Protein AF-A0A966EEX7-F1 (afdb_monomer_lite)

Structure (mmCIF, N/CA/C/O backbone):
data_AF-A0A966EEX7-F1
#
_entry.id   AF-A0A966EEX7-F1
#
loop_
_atom_site.group_PDB
_atom_site.id
_atom_site.type_symbol
_atom_site.label_atom_id
_atom_site.label_alt_id
_atom_site.label_comp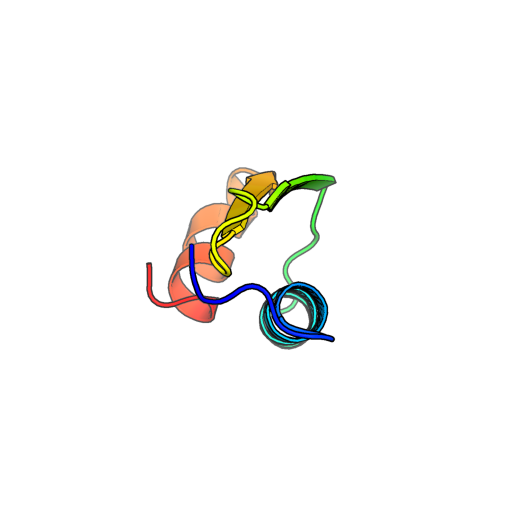_id
_atom_site.label_asym_id
_atom_site.label_entity_id
_atom_site.label_seq_id
_atom_site.pdbx_PDB_ins_code
_atom_site.Cartn_x
_atom_site.Cartn_y
_atom_site.Cartn_z
_atom_site.occupancy
_atom_site.B_iso_or_equiv
_atom_site.auth_seq_id
_atom_site.auth_comp_id
_atom_site.auth_asym_id
_atom_site.auth_atom_id
_atom_site.pdbx_PDB_model_num
ATOM 1 N N . GLN A 1 1 ? 9.286 -4.435 0.817 1.00 83.25 1 GLN A N 1
ATOM 2 C CA . GLN A 1 1 ? 10.469 -4.537 -0.068 1.00 83.25 1 GLN A CA 1
ATOM 3 C C . GLN A 1 1 ? 10.316 -5.802 -0.898 1.00 83.25 1 GLN A C 1
ATOM 5 O O . GLN A 1 1 ? 9.555 -6.670 -0.482 1.00 83.25 1 GLN A O 1
ATOM 10 N N . GLY A 1 2 ? 10.987 -5.906 -2.040 1.00 86.75 2 GLY A N 1
ATOM 11 C CA . GLY A 1 2 ? 10.955 -7.102 -2.887 1.00 86.75 2 GLY A CA 1
ATOM 12 C C . GLY A 1 2 ? 11.717 -6.887 -4.188 1.00 86.75 2 GLY A C 1
ATOM 13 O O . GLY A 1 2 ? 12.447 -5.902 -4.302 1.00 86.75 2 GLY A O 1
ATOM 14 N N . ASP A 1 3 ? 11.508 -7.771 -5.158 1.00 87.25 3 ASP A N 1
ATOM 15 C CA . ASP A 1 3 ? 12.113 -7.658 -6.485 1.00 87.25 3 ASP A CA 1
ATOM 16 C C . ASP A 1 3 ? 11.356 -6.636 -7.344 1.00 87.25 3 ASP A C 1
ATOM 18 O O . ASP A 1 3 ? 10.121 -6.592 -7.352 1.00 87.25 3 ASP A O 1
ATOM 22 N N . ASP A 1 4 ? 12.101 -5.769 -8.027 1.00 88.38 4 ASP A N 1
ATOM 23 C CA . ASP A 1 4 ? 11.563 -4.745 -8.919 1.00 88.38 4 ASP A CA 1
ATOM 24 C C . ASP A 1 4 ? 11.142 -5.385 -10.242 1.00 88.38 4 ASP A C 1
ATOM 26 O O . ASP A 1 4 ? 11.922 -5.545 -11.183 1.00 88.38 4 ASP A O 1
ATOM 30 N N . GLU A 1 5 ? 9.879 -5.792 -10.280 1.00 91.56 5 GLU A N 1
ATOM 31 C CA . GLU A 1 5 ? 9.240 -6.373 -11.448 1.00 91.56 5 GLU A CA 1
ATOM 32 C C . GLU A 1 5 ? 7.935 -5.652 -11.796 1.00 91.56 5 GLU A C 1
ATOM 34 O O . GLU A 1 5 ? 7.244 -5.067 -10.952 1.00 91.56 5 GLU A O 1
ATOM 39 N N . VAL A 1 6 ? 7.565 -5.721 -13.078 1.00 91.12 6 VAL A N 1
ATOM 40 C CA . VAL A 1 6 ? 6.345 -5.089 -13.584 1.00 91.12 6 VAL A CA 1
ATOM 41 C C . VAL A 1 6 ? 5.135 -5.596 -12.794 1.00 91.12 6 VAL A C 1
ATOM 43 O O . VAL A 1 6 ? 4.854 -6.792 -12.723 1.00 91.12 6 VAL A O 1
ATOM 46 N N . GLY A 1 7 ? 4.403 -4.657 -12.193 1.00 92.31 7 GLY A N 1
ATOM 47 C CA . GLY A 1 7 ? 3.193 -4.946 -11.424 1.00 92.31 7 GLY A CA 1
ATOM 48 C C . GLY A 1 7 ? 3.414 -5.291 -9.948 1.00 92.31 7 GLY A C 1
ATOM 49 O O . GLY A 1 7 ? 2.420 -5.512 -9.257 1.00 92.31 7 GLY A O 1
ATOM 50 N N . ALA A 1 8 ? 4.649 -5.278 -9.430 1.00 93.50 8 ALA A N 1
ATOM 51 C CA . ALA A 1 8 ? 4.922 -5.553 -8.014 1.00 93.50 8 ALA A CA 1
ATOM 52 C C . ALA A 1 8 ? 4.074 -4.687 -7.066 1.00 93.50 8 ALA A C 1
ATOM 54 O O . ALA A 1 8 ? 3.399 -5.208 -6.179 1.00 93.50 8 ALA A O 1
ATOM 55 N N . LEU A 1 9 ? 4.025 -3.372 -7.305 1.00 94.06 9 LEU A N 1
ATOM 56 C CA . LEU A 1 9 ? 3.219 -2.454 -6.494 1.00 94.06 9 LEU A CA 1
ATOM 57 C C . LEU A 1 9 ? 1.712 -2.610 -6.740 1.00 94.06 9 LEU A C 1
ATOM 59 O O . LEU A 1 9 ? 0.925 -2.447 -5.813 1.00 94.06 9 LEU A O 1
ATOM 63 N N . ALA A 1 10 ? 1.301 -2.967 -7.960 1.00 95.31 10 ALA A N 1
ATOM 64 C CA . ALA A 1 10 ? -0.110 -3.171 -8.287 1.00 95.31 10 ALA A CA 1
ATOM 65 C C . ALA A 1 10 ? -0.711 -4.332 -7.480 1.00 95.31 10 ALA A C 1
ATOM 67 O O . ALA A 1 10 ? -1.790 -4.181 -6.918 1.00 95.31 10 ALA A O 1
ATOM 68 N N . ARG A 1 11 ? 0.027 -5.441 -7.326 1.00 95.69 11 ARG A N 1
ATOM 69 C CA . ARG A 1 11 ? -0.401 -6.582 -6.495 1.00 95.69 11 ARG A CA 1
ATOM 70 C C . ARG A 1 11 ? -0.520 -6.230 -5.011 1.00 95.69 11 ARG A C 1
ATOM 72 O O . ARG A 1 11 ? -1.344 -6.799 -4.305 1.00 95.69 11 ARG A O 1
ATOM 79 N N . ILE A 1 12 ? 0.293 -5.293 -4.520 1.00 96.25 12 ILE A N 1
ATOM 80 C CA . ILE A 1 12 ? 0.168 -4.785 -3.146 1.00 96.25 12 ILE A CA 1
ATOM 81 C C . ILE A 1 12 ? -1.120 -3.966 -3.000 1.00 96.25 12 ILE A C 1
ATOM 83 O O . ILE A 1 12 ? -1.864 -4.163 -2.042 1.00 96.25 12 ILE A O 1
ATOM 87 N N . HIS A 1 13 ? -1.406 -3.080 -3.958 1.00 97.19 13 HIS A N 1
ATOM 88 C CA . HIS A 1 13 ? -2.653 -2.306 -3.973 1.00 97.19 13 HIS A CA 1
ATOM 89 C C . HIS A 1 13 ? -3.892 -3.187 -4.106 1.00 97.19 13 HIS A C 1
ATOM 91 O O . HIS A 1 13 ? -4.887 -2.910 -3.450 1.00 97.19 13 HIS A O 1
ATOM 97 N N . GLU A 1 14 ? -3.822 -4.255 -4.897 1.00 97.62 14 GLU A N 1
ATOM 98 C CA . GLU A 1 14 ? -4.900 -5.237 -5.044 1.00 97.62 14 GLU A CA 1
ATOM 99 C C . GLU A 1 14 ? -5.248 -5.895 -3.702 1.00 97.62 14 GLU A C 1
ATOM 101 O O . GLU A 1 14 ? -6.397 -5.838 -3.279 1.00 97.62 14 GLU A O 1
ATOM 106 N N . LYS A 1 15 ? -4.251 -6.389 -2.953 1.00 97.81 15 LYS A N 1
ATOM 107 C CA . LYS A 1 15 ? -4.474 -6.957 -1.609 1.00 97.81 15 LYS A CA 1
ATOM 108 C C . LYS A 1 15 ? -5.119 -5.966 -0.639 1.00 97.81 15 LYS A C 1
ATOM 110 O O . LYS A 1 15 ? -5.985 -6.337 0.150 1.00 97.81 15 LYS A O 1
ATOM 115 N N . LEU A 1 16 ? -4.684 -4.706 -0.675 1.00 98.00 16 LEU A N 1
ATOM 116 C CA . LEU A 1 16 ? -5.249 -3.658 0.176 1.00 98.00 16 LEU A CA 1
ATOM 117 C C . LEU A 1 16 ? -6.685 -3.318 -0.229 1.00 98.00 16 LEU A C 1
ATOM 119 O O . LEU A 1 16 ? -7.535 -3.148 0.644 1.00 98.00 16 LEU A O 1
ATOM 123 N N . LEU A 1 17 ? -6.968 -3.268 -1.531 1.00 97.69 17 LEU A N 1
ATOM 124 C CA . LEU A 1 17 ? -8.311 -3.051 -2.057 1.00 97.69 17 LEU A CA 1
ATOM 125 C C . LEU A 1 17 ? -9.259 -4.186 -1.655 1.00 97.69 17 LEU A C 1
ATOM 127 O O . LEU A 1 17 ? -10.349 -3.907 -1.159 1.00 97.69 17 LEU A O 1
ATOM 131 N N . ASP A 1 18 ? -8.830 -5.441 -1.798 1.00 98.25 18 ASP A N 1
ATOM 132 C CA . ASP A 1 18 ? -9.602 -6.627 -1.400 1.00 98.25 18 ASP A CA 1
ATOM 133 C C . ASP A 1 18 ? -9.899 -6.638 0.106 1.00 98.25 18 ASP A C 1
ATOM 135 O O . ASP A 1 18 ? -10.971 -7.059 0.543 1.00 98.25 18 ASP A O 1
ATOM 139 N N . ALA A 1 19 ? -8.974 -6.109 0.912 1.00 98.00 19 ALA A N 1
ATOM 140 C CA . ALA A 1 19 ? -9.155 -5.901 2.345 1.00 98.00 19 ALA A CA 1
ATOM 141 C C . ALA A 1 19 ? -9.941 -4.623 2.692 1.00 98.00 19 ALA A C 1
ATOM 143 O O . ALA A 1 19 ? -10.095 -4.301 3.871 1.00 98.00 19 ALA A O 1
ATOM 144 N N . ASN A 1 20 ? -10.445 -3.884 1.699 1.00 97.62 20 ASN A N 1
ATOM 145 C CA . ASN A 1 20 ? -11.144 -2.611 1.867 1.00 97.62 20 ASN A CA 1
ATOM 146 C C . ASN A 1 20 ? -10.320 -1.565 2.649 1.00 97.62 20 AS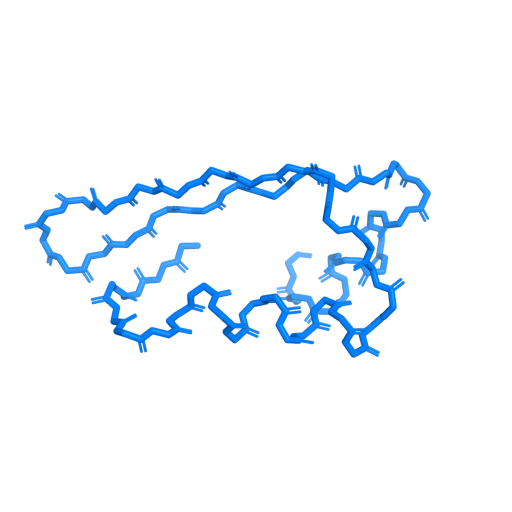N A C 1
ATOM 148 O O . ASN A 1 20 ? -10.853 -0.852 3.497 1.00 97.62 20 ASN A O 1
ATOM 152 N N . VAL A 1 21 ? -9.009 -1.499 2.404 1.00 98.38 21 VAL A N 1
ATOM 153 C CA . VAL A 1 21 ? -8.080 -0.512 2.977 1.00 98.38 21 VAL A CA 1
ATOM 154 C C . VAL A 1 21 ? -7.830 0.611 1.978 1.00 98.38 21 VAL A C 1
ATOM 156 O O . VAL A 1 21 ? -7.451 0.372 0.831 1.00 98.38 21 VAL A O 1
ATOM 159 N N . HIS A 1 22 ? -7.977 1.856 2.427 1.00 96.31 22 HIS A N 1
ATOM 160 C CA . HIS A 1 22 ? -7.760 3.024 1.581 1.00 96.31 22 HIS A CA 1
ATOM 161 C C . HIS A 1 22 ? -6.326 3.555 1.725 1.00 96.31 22 HIS A C 1
ATOM 163 O O . HIS A 1 22 ? -5.917 4.047 2.778 1.00 96.31 22 HIS A O 1
ATOM 169 N N . VAL A 1 23 ? -5.557 3.524 0.633 1.00 96.69 23 VAL A N 1
ATOM 170 C CA . VAL A 1 23 ? -4.220 4.134 0.596 1.00 96.69 23 VAL A CA 1
ATOM 171 C C . VAL A 1 23 ? -4.349 5.656 0.516 1.00 96.69 23 VAL A C 1
ATOM 173 O O . VAL A 1 23 ? -4.886 6.192 -0.451 1.00 96.69 23 VAL A O 1
ATOM 176 N N . PHE A 1 24 ? -3.833 6.363 1.523 1.00 96.69 24 PHE A N 1
ATOM 177 C CA . PHE A 1 24 ? -3.794 7.828 1.539 1.00 96.69 24 PHE A CA 1
ATOM 178 C C . PHE A 1 24 ? -2.655 8.370 0.670 1.00 96.69 24 PHE A C 1
ATOM 180 O O . PHE A 1 24 ? -2.837 9.308 -0.103 1.00 96.69 24 PHE A O 1
ATOM 187 N N . ALA A 1 25 ? -1.476 7.766 0.799 1.00 96.81 25 ALA A N 1
ATOM 188 C CA . ALA A 1 25 ? -0.301 8.080 0.001 1.00 96.81 25 ALA A CA 1
ATOM 189 C C . ALA A 1 25 ? 0.603 6.851 -0.089 1.00 96.81 25 ALA A C 1
ATOM 191 O O . ALA A 1 25 ? 0.574 5.973 0.773 1.00 96.81 25 ALA A O 1
ATOM 192 N N . SER A 1 26 ? 1.446 6.799 -1.114 1.00 95.81 26 SER A N 1
ATOM 193 C CA . SER A 1 26 ? 2.489 5.784 -1.202 1.00 95.81 26 SER A CA 1
ATOM 194 C C . SER A 1 26 ? 3.728 6.340 -1.890 1.00 95.81 26 SER A C 1
ATOM 196 O O . SER A 1 26 ? 3.618 7.215 -2.750 1.00 95.81 26 SER A O 1
ATOM 198 N N . THR A 1 27 ? 4.900 5.849 -1.501 1.00 95.44 27 THR A N 1
ATOM 199 C CA . THR A 1 27 ? 6.177 6.192 -2.131 1.00 95.44 27 THR A CA 1
ATOM 200 C C . THR A 1 27 ? 6.991 4.929 -2.354 1.00 95.44 27 THR A C 1
ATOM 202 O O . THR A 1 27 ? 7.117 4.091 -1.459 1.00 95.44 27 THR A O 1
ATOM 205 N N . GLY A 1 28 ? 7.499 4.772 -3.573 1.00 92.50 28 GLY A N 1
ATOM 206 C CA . GLY A 1 28 ? 8.313 3.638 -3.985 1.00 92.50 28 GLY A CA 1
ATOM 207 C C . GLY A 1 28 ? 9.644 4.096 -4.552 1.00 92.50 28 GLY A C 1
ATOM 208 O O . GLY A 1 28 ? 9.738 5.172 -5.142 1.00 92.50 28 GLY A O 1
ATOM 209 N N . GLY A 1 29 ? 10.667 3.269 -4.374 1.00 92.38 29 GLY A N 1
ATOM 210 C CA . GLY A 1 29 ? 11.984 3.491 -4.954 1.00 92.38 29 GLY A CA 1
ATOM 211 C C . GLY A 1 29 ? 12.634 2.169 -5.328 1.00 92.38 29 GLY A C 1
ATOM 212 O O . GLY A 1 29 ? 12.625 1.237 -4.525 1.00 92.38 29 GLY A O 1
ATOM 213 N N . ALA A 1 30 ? 13.193 2.105 -6.532 1.00 92.06 30 ALA A N 1
ATOM 214 C CA . ALA A 1 30 ? 14.041 1.005 -6.970 1.00 92.06 30 ALA A CA 1
ATOM 215 C C . ALA A 1 30 ? 15.493 1.259 -6.541 1.00 92.06 30 ALA A C 1
ATOM 217 O O . ALA A 1 30 ? 15.960 2.401 -6.551 1.00 92.06 30 ALA A O 1
ATOM 218 N N . ASP A 1 31 ? 16.220 0.203 -6.187 1.00 90.50 31 ASP A N 1
ATOM 219 C CA . ASP A 1 31 ? 17.633 0.280 -5.793 1.00 90.50 31 ASP A CA 1
ATOM 220 C C . ASP A 1 31 ? 18.608 0.250 -6.990 1.00 90.50 31 ASP A C 1
ATOM 222 O O . ASP A 1 31 ? 19.824 0.368 -6.818 1.00 90.50 31 ASP A O 1
ATOM 226 N N . GLY A 1 32 ? 18.081 0.086 -8.210 1.00 88.50 32 GLY A N 1
ATOM 227 C CA . GLY A 1 32 ? 18.852 -0.024 -9.452 1.00 88.50 32 GLY A CA 1
ATOM 228 C C . GLY A 1 32 ? 19.581 -1.362 -9.639 1.00 88.50 32 GLY A C 1
ATOM 229 O O . GLY A 1 32 ? 20.321 -1.519 -10.609 1.00 88.50 32 GLY A O 1
ATOM 230 N N . ARG A 1 33 ? 19.391 -2.322 -8.728 1.00 91.19 33 ARG A N 1
ATOM 231 C CA . ARG A 1 33 ? 19.977 -3.675 -8.739 1.00 91.19 33 ARG A CA 1
ATOM 232 C C . ARG A 1 33 ? 18.918 -4.775 -8.844 1.00 91.19 33 ARG A C 1
ATOM 234 O O . ARG A 1 33 ? 19.254 -5.948 -8.719 1.00 91.19 33 ARG A O 1
ATOM 241 N N . GLY A 1 34 ? 17.672 -4.393 -9.117 1.00 87.69 34 GLY A N 1
ATOM 242 C CA . GLY A 1 34 ? 16.539 -5.302 -9.253 1.00 87.69 34 GLY A CA 1
ATOM 243 C C . GLY A 1 34 ? 15.705 -5.448 -7.983 1.00 87.69 34 GLY A C 1
ATOM 244 O O . GLY A 1 34 ? 14.833 -6.305 -7.962 1.00 87.69 34 GLY A O 1
ATOM 245 N N . GLY A 1 35 ? 15.937 -4.636 -6.948 1.00 92.12 35 GLY A N 1
ATOM 246 C CA . GLY A 1 35 ? 15.106 -4.573 -5.748 1.00 92.12 35 GLY A CA 1
ATOM 247 C C . GLY A 1 35 ? 14.330 -3.257 -5.628 1.00 92.12 35 GLY A C 1
ATOM 248 O O . GLY A 1 35 ? 14.698 -2.234 -6.211 1.00 92.12 35 GLY A O 1
ATOM 249 N N . TYR A 1 36 ? 13.269 -3.256 -4.818 1.00 94.25 36 TYR A N 1
ATOM 250 C CA . TYR A 1 36 ? 12.499 -2.056 -4.477 1.00 94.25 36 TYR A CA 1
ATOM 251 C C . TYR A 1 36 ? 12.171 -1.938 -2.981 1.00 94.25 36 TYR A C 1
ATOM 253 O O . TYR A 1 36 ? 12.008 -2.917 -2.242 1.00 94.25 36 TYR A O 1
ATOM 261 N N . GLY A 1 37 ? 11.991 -0.691 -2.545 1.00 93.12 37 GLY A N 1
ATOM 262 C CA . GLY A 1 37 ? 11.347 -0.305 -1.294 1.00 93.12 37 GLY A CA 1
ATOM 263 C C . GLY A 1 37 ? 10.003 0.371 -1.546 1.00 93.12 37 GLY A C 1
ATOM 264 O O . GLY A 1 37 ? 9.823 1.050 -2.556 1.00 93.12 37 GLY A O 1
ATOM 265 N N . TYR A 1 38 ? 9.055 0.177 -0.626 1.00 94.88 38 TYR A N 1
ATOM 266 C CA . TYR A 1 38 ? 7.716 0.746 -0.738 1.00 94.88 38 TYR A CA 1
ATOM 267 C C . TYR A 1 38 ? 7.149 1.116 0.630 1.00 94.88 38 TYR A C 1
ATOM 269 O O . TYR A 1 38 ? 7.147 0.286 1.537 1.00 94.88 38 TYR A O 1
ATOM 277 N N . ILE A 1 39 ? 6.698 2.361 0.769 1.00 95.44 39 ILE A N 1
ATOM 278 C CA . ILE A 1 39 ? 6.072 2.907 1.976 1.00 95.44 39 ILE A CA 1
ATOM 279 C C . ILE A 1 39 ? 4.633 3.275 1.625 1.00 95.44 39 ILE A C 1
ATOM 281 O O . ILE A 1 39 ? 4.387 3.954 0.625 1.00 95.44 39 ILE A O 1
ATOM 285 N N . ILE A 1 40 ? 3.696 2.847 2.467 1.00 96.6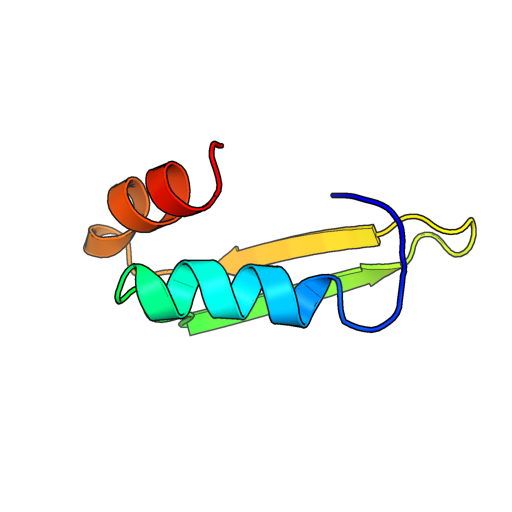9 40 ILE A N 1
ATOM 286 C CA . ILE A 1 40 ? 2.260 3.076 2.305 1.00 96.69 40 ILE A CA 1
ATOM 287 C C . 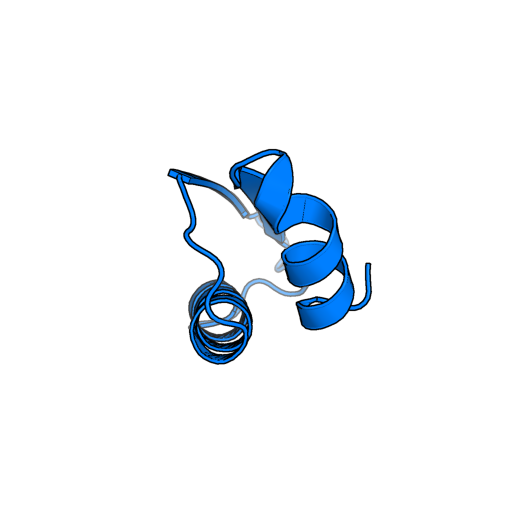ILE A 1 40 ? 1.748 3.787 3.551 1.00 96.69 40 ILE A C 1
ATOM 289 O O . ILE A 1 40 ? 1.998 3.353 4.673 1.00 96.69 40 ILE A O 1
ATOM 293 N N . TYR A 1 41 ? 1.025 4.879 3.340 1.00 97.50 41 TYR A N 1
ATOM 294 C CA . TYR A 1 41 ? 0.341 5.624 4.384 1.00 97.50 41 TYR A CA 1
ATOM 295 C C . TYR A 1 41 ? -1.145 5.278 4.328 1.00 97.50 41 TYR A C 1
ATOM 297 O O . TYR A 1 41 ? -1.794 5.472 3.297 1.00 97.50 41 TYR A O 1
ATOM 305 N N . VAL A 1 42 ? -1.675 4.784 5.443 1.00 97.88 42 VAL A N 1
ATOM 306 C CA . VAL A 1 42 ? -3.097 4.473 5.649 1.00 97.88 42 VAL A CA 1
ATOM 307 C C . VAL A 1 42 ? -3.628 5.283 6.825 1.00 97.88 42 VAL A C 1
ATOM 309 O O . VAL A 1 42 ? -2.848 5.862 7.591 1.00 97.88 42 VAL A O 1
ATOM 312 N N . ARG A 1 43 ? -4.952 5.347 6.980 1.00 97.75 43 ARG A N 1
ATOM 313 C CA . ARG A 1 43 ? -5.528 5.949 8.186 1.00 97.75 43 ARG A CA 1
ATOM 314 C C . ARG A 1 43 ? -5.201 5.074 9.406 1.00 97.75 43 ARG A C 1
ATOM 316 O O . ARG A 1 43 ? -5.186 3.851 9.260 1.00 97.75 43 ARG A O 1
ATOM 323 N N . PRO A 1 44 ? -4.953 5.652 10.598 1.00 97.94 44 PRO A N 1
ATOM 324 C CA . PRO A 1 44 ? -4.605 4.878 11.793 1.00 97.94 44 PRO A CA 1
ATOM 325 C C . PRO A 1 44 ? -5.596 3.752 12.114 1.00 97.94 44 PRO A C 1
ATOM 327 O O . PRO A 1 44 ? -5.191 2.652 12.475 1.00 97.94 44 PRO A O 1
ATOM 330 N N . GLU A 1 45 ? -6.889 4.001 11.921 1.00 98.25 45 GLU A N 1
ATOM 331 C CA . GLU A 1 45 ? -7.970 3.036 12.136 1.00 98.25 45 GLU A CA 1
ATOM 332 C C . GLU A 1 45 ? -7.965 1.850 11.155 1.00 98.25 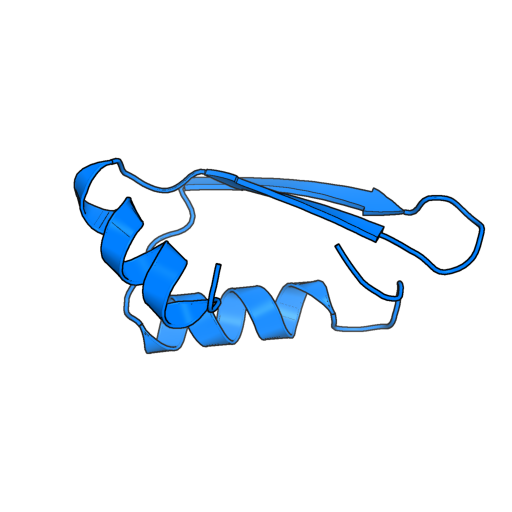45 GLU A C 1
ATOM 334 O O . GLU A 1 45 ? -8.593 0.828 11.422 1.00 98.25 45 GLU A O 1
ATOM 339 N N . GLU A 1 46 ? -7.251 1.958 10.032 1.00 98.25 46 GLU A N 1
ATOM 340 C CA . GLU A 1 46 ? -7.120 0.898 9.026 1.00 98.25 46 GLU A CA 1
ATOM 341 C C . GLU A 1 46 ? -5.797 0.129 9.145 1.00 98.25 46 GLU A C 1
ATOM 343 O O . GLU A 1 46 ? -5.606 -0.848 8.421 1.00 98.25 46 GLU A O 1
ATOM 348 N N . TYR A 1 47 ? -4.894 0.547 10.043 1.00 97.56 47 TYR A N 1
ATOM 349 C CA . TYR A 1 47 ? -3.537 0.005 10.146 1.00 97.56 47 TYR A CA 1
ATOM 350 C C . TYR A 1 47 ? -3.523 -1.514 10.343 1.00 97.56 47 TYR A C 1
ATOM 352 O O . TYR A 1 47 ? -2.909 -2.218 9.550 1.00 97.56 47 TYR A O 1
ATOM 360 N N . GLU A 1 48 ? -4.251 -2.028 11.335 1.00 98.25 48 GLU A N 1
ATOM 361 C CA . GLU A 1 48 ? -4.276 -3.469 11.640 1.00 98.25 48 GLU A CA 1
ATOM 362 C C . GLU A 1 48 ? -4.818 -4.299 10.468 1.00 98.25 48 GLU A C 1
ATOM 364 O O . GLU A 1 48 ? -4.332 -5.389 10.173 1.00 98.25 48 GLU A O 1
ATOM 369 N N . ARG A 1 49 ? -5.803 -3.759 9.741 1.00 98.25 49 ARG A N 1
ATOM 370 C CA . ARG A 1 49 ? -6.359 -4.406 8.548 1.00 98.25 49 ARG A CA 1
ATOM 371 C C . ARG A 1 49 ? -5.357 -4.409 7.396 1.00 98.25 49 ARG A C 1
ATOM 373 O O . ARG A 1 49 ? -5.246 -5.409 6.695 1.00 98.25 49 ARG A O 1
ATOM 380 N N . ALA A 1 50 ? -4.624 -3.311 7.218 1.00 98.00 50 ALA A N 1
ATOM 381 C CA . ALA A 1 50 ? -3.564 -3.201 6.223 1.00 98.00 50 ALA A CA 1
ATOM 382 C C . ALA A 1 50 ? -2.405 -4.161 6.527 1.00 98.00 50 ALA A C 1
ATOM 384 O O . ALA A 1 50 ? -1.962 -4.875 5.632 1.00 98.00 50 ALA A O 1
ATOM 385 N N . ALA A 1 51 ? -1.960 -4.211 7.786 1.00 97.56 51 ALA A N 1
ATOM 386 C CA . ALA A 1 51 ? -0.907 -5.109 8.246 1.00 97.56 51 ALA A CA 1
ATOM 387 C C . ALA A 1 51 ? -1.307 -6.577 8.037 1.00 97.56 51 ALA A C 1
ATOM 389 O O . ALA A 1 51 ? -0.583 -7.327 7.388 1.00 97.56 51 ALA A O 1
ATOM 390 N N . GLY A 1 52 ? -2.526 -6.952 8.446 1.00 98.06 52 GLY A N 1
ATOM 391 C CA . GLY A 1 52 ? -3.056 -8.299 8.226 1.00 98.06 52 GLY A CA 1
ATOM 392 C C . GLY A 1 52 ? -3.209 -8.679 6.747 1.00 98.06 52 GLY A C 1
ATOM 393 O O . GLY A 1 52 ? -2.949 -9.820 6.382 1.00 98.06 52 GLY A O 1
ATOM 394 N N . ALA A 1 53 ? -3.586 -7.739 5.874 1.00 97.75 53 ALA A N 1
ATOM 395 C CA . ALA A 1 53 ? -3.691 -7.988 4.431 1.00 97.75 53 ALA A CA 1
ATOM 396 C C . ALA A 1 53 ? -2.325 -8.181 3.747 1.00 97.75 53 ALA A C 1
ATOM 398 O O . ALA A 1 53 ? -2.228 -8.847 2.711 1.00 97.75 53 ALA A O 1
ATOM 399 N N . LEU A 1 54 ? -1.275 -7.571 4.303 1.00 96.12 54 LEU A N 1
ATOM 400 C CA . LEU A 1 54 ? 0.084 -7.620 3.766 1.00 96.12 54 LEU A CA 1
ATOM 401 C C . LEU A 1 54 ? 0.993 -8.635 4.466 1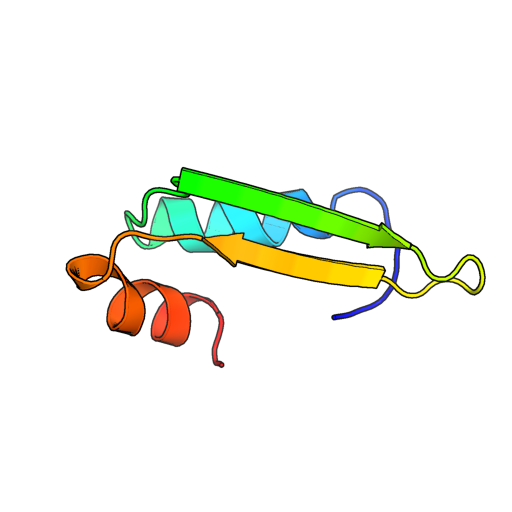.00 96.12 54 LEU A C 1
ATOM 403 O O . LEU A 1 54 ? 2.080 -8.877 3.947 1.00 96.12 54 LEU A O 1
ATOM 407 N N . ASP A 1 55 ? 0.531 -9.248 5.558 1.00 95.12 55 ASP A N 1
ATOM 408 C CA . ASP A 1 55 ? 1.283 -10.200 6.388 1.00 95.12 55 ASP A CA 1
ATOM 409 C C . ASP A 1 55 ? 2.593 -9.592 6.932 1.00 95.12 55 ASP A C 1
ATOM 411 O O . ASP A 1 55 ? 3.680 -10.151 6.773 1.00 95.12 55 ASP A O 1
ATOM 415 N N . VAL A 1 56 ? 2.485 -8.387 7.515 1.00 90.12 56 VAL A N 1
ATOM 416 C CA . VAL A 1 56 ? 3.603 -7.593 8.075 1.00 90.12 56 VAL A CA 1
ATOM 417 C C . VAL A 1 56 ? 3.423 -7.247 9.544 1.00 90.12 56 VAL A C 1
ATOM 419 O O . VAL A 1 56 ? 2.261 -7.132 9.994 1.00 90.12 56 VAL A O 1
#

Radius of gyration: 11.52 Å; chains: 1; bounding box: 31×18×26 Å

Sequence (56 aa):
QGDDEVGALARIHEKLLDANVHVFASTGGADGRGGYGYIIYVRPEEYERAAGALDV

Secondary structure (DSSP, 8-state):
-EE--TTHHHHHHHHHHHTTPPEEEEEEEE-SSSEEEEEEEE-GGGHHHHHHHHT-

pLDDT: mean 94.81, std 3.63, range [83.25, 98.38]

Foldseek 3Di:
DFFDDPCPVVVLVVLCVVLVWDFPDKDKDDPVPGDIDIDTDGDPVCVVSSCVSVVD